Protein AF-A0A2V8X770-F1 (afdb_monomer_lite)

Foldseek 3Di:
DDDDPQRVLVVQLVVLLQVQLVVLLVVLVVVCVVDVPCAHVPVNVVVSVVSSRVRSNVRSVVSNVVSCVVPPRDDD

Sequence (76 aa):
MHMTRIEIWLKGLLAAAISGAAGGVLTGFAAVGIDPQHFNLQSGIGATLRIAAAAALINAVIGVAAYLQKSPLPEE

Secondary structure (DSSP, 8-state):
-PPPHHHHHHHHHHHHHHHHHHHHHHHHHHHHHH-TTTS-SSSSHHHHHHHHHHHHHHHHHHHHHHHHHHSPPPP-

pLDDT: mean 86.75, std 8.32, range [61.16, 95.75]

Structure (mmCIF, N/CA/C/O backbone):
data_AF-A0A2V8X770-F1
#
_entry.id   AF-A0A2V8X770-F1
#
loop_
_atom_site.group_PDB
_atom_site.id
_atom_site.type_symbol
_atom_site.label_atom_id
_atom_site.label_alt_id
_atom_site.label_comp_id
_atom_site.label_asym_id
_atom_site.label_entity_id
_atom_site.label_seq_id
_atom_site.pdbx_PDB_ins_code
_atom_site.Cartn_x
_atom_site.Cartn_y
_atom_site.Cartn_z
_atom_site.occupancy
_atom_site.B_iso_or_equiv
_atom_site.auth_seq_id
_atom_site.auth_comp_id
_atom_site.auth_asym_id
_atom_site.auth_atom_id
_atom_site.pdbx_PDB_model_num
ATOM 1 N N . MET A 1 1 ? -22.565 10.128 12.820 1.00 61.16 1 MET A N 1
ATOM 2 C CA . MET A 1 1 ? -22.454 8.690 12.492 1.00 61.16 1 MET A CA 1
ATOM 3 C C . MET A 1 1 ? -21.586 8.039 13.555 1.00 61.16 1 MET A C 1
ATOM 5 O O . MET A 1 1 ? -20.427 8.416 13.656 1.00 61.16 1 MET A O 1
ATOM 9 N N . HIS A 1 2 ? -22.141 7.149 14.381 1.00 75.00 2 HIS A N 1
ATOM 10 C CA . HIS A 1 2 ? -21.333 6.314 15.275 1.00 75.00 2 HIS A CA 1
ATOM 11 C C . HIS A 1 2 ? -20.711 5.192 14.441 1.00 75.00 2 HIS A C 1
ATOM 13 O O . HIS A 1 2 ? -21.454 4.441 13.819 1.00 75.00 2 HIS A O 1
ATOM 19 N N . MET A 1 3 ? -19.379 5.124 14.388 1.00 79.94 3 MET A N 1
ATOM 20 C CA . MET A 1 3 ? -18.670 3.999 13.773 1.00 79.94 3 MET A CA 1
ATOM 21 C C . MET A 1 3 ? -18.444 2.901 14.802 1.00 79.94 3 MET A C 1
ATOM 23 O O . MET A 1 3 ? -18.146 3.183 15.965 1.00 79.94 3 MET A O 1
ATOM 27 N N . THR A 1 4 ? -18.583 1.655 14.371 1.00 89.25 4 THR A N 1
ATOM 28 C CA . THR A 1 4 ? -18.310 0.484 15.209 1.00 89.25 4 THR A CA 1
ATOM 29 C C . THR A 1 4 ? -16.799 0.275 15.373 1.00 89.25 4 THR A C 1
ATOM 31 O O . THR A 1 4 ? -15.995 0.739 14.559 1.00 89.25 4 THR A O 1
ATOM 34 N N . ARG A 1 5 ? -16.374 -0.439 16.426 1.00 87.50 5 ARG A N 1
ATOM 35 C CA . ARG A 1 5 ? -14.949 -0.770 16.634 1.00 87.50 5 ARG A CA 1
ATOM 36 C C . ARG A 1 5 ? -14.359 -1.529 15.443 1.00 87.50 5 ARG A C 1
ATOM 38 O O . ARG A 1 5 ? -13.240 -1.230 15.030 1.00 87.50 5 ARG A O 1
ATOM 45 N N . ILE A 1 6 ? -15.134 -2.442 14.856 1.00 90.69 6 ILE A N 1
ATOM 46 C CA . ILE A 1 6 ? -14.717 -3.215 13.682 1.00 90.69 6 ILE A CA 1
ATOM 47 C C . ILE A 1 6 ? -14.524 -2.321 12.447 1.00 90.69 6 ILE A C 1
ATOM 49 O O . ILE A 1 6 ? -13.559 -2.499 11.709 1.00 90.69 6 ILE A O 1
ATOM 53 N N . GLU A 1 7 ? -15.371 -1.307 12.244 1.00 91.12 7 GLU A N 1
ATOM 54 C CA . GLU A 1 7 ? -15.219 -0.353 11.137 1.00 91.12 7 GLU A CA 1
ATOM 55 C C . GLU A 1 7 ? -13.953 0.493 11.279 1.00 91.12 7 GLU A C 1
ATOM 57 O O . GLU A 1 7 ? -13.242 0.711 10.297 1.00 91.12 7 GLU A O 1
ATOM 62 N N . ILE A 1 8 ? -13.658 0.967 12.493 1.00 92.06 8 ILE A N 1
ATOM 63 C CA . ILE A 1 8 ? -12.435 1.730 12.773 1.00 92.06 8 ILE A CA 1
ATOM 64 C C . ILE A 1 8 ? -11.209 0.852 12.515 1.00 92.06 8 ILE A C 1
ATOM 66 O O . ILE A 1 8 ? -10.251 1.300 11.883 1.00 92.06 8 ILE A O 1
ATOM 70 N N . TRP A 1 9 ? -11.266 -0.408 12.945 1.00 93.69 9 TRP A N 1
ATOM 71 C CA . TRP A 1 9 ? -10.192 -1.368 12.735 1.00 93.69 9 TRP A CA 1
ATOM 72 C C . TRP A 1 9 ? -9.963 -1.680 11.251 1.00 93.69 9 TRP A C 1
ATOM 74 O O . TRP A 1 9 ? -8.840 -1.576 10.763 1.00 93.69 9 TRP A O 1
ATOM 84 N N . LEU A 1 10 ? -11.027 -1.962 10.493 1.00 93.69 10 LEU A N 1
ATOM 85 C CA . LEU A 1 10 ? -10.943 -2.220 9.051 1.00 93.69 10 LEU A CA 1
ATOM 86 C C . LEU A 1 10 ? -10.386 -1.016 8.287 1.00 93.69 10 LEU A C 1
ATOM 88 O O . LEU A 1 10 ? -9.555 -1.177 7.393 1.00 93.69 10 LEU A O 1
ATOM 92 N N . LYS A 1 11 ? -10.799 0.201 8.654 1.00 94.44 11 LYS A N 1
ATOM 93 C CA . LYS A 1 11 ? -10.240 1.429 8.076 1.00 94.44 11 LYS A CA 1
ATOM 94 C C . LYS A 1 11 ? -8.768 1.605 8.418 1.00 94.44 11 LYS A C 1
ATOM 96 O O . LYS A 1 11 ? -8.007 2.025 7.552 1.00 94.44 11 LYS A O 1
ATOM 101 N N . GLY A 1 12 ? -8.365 1.274 9.643 1.00 94.12 12 GLY A N 1
ATOM 102 C CA . GLY A 1 12 ? -6.966 1.291 10.063 1.00 94.12 12 GLY A CA 1
ATOM 103 C C . GLY A 1 12 ? -6.112 0.289 9.285 1.00 94.12 12 GLY A C 1
ATOM 104 O O . GLY A 1 12 ? -5.043 0.652 8.801 1.00 94.12 12 GLY A O 1
ATOM 105 N N . LEU A 1 13 ? -6.622 -0.925 9.072 1.00 94.56 13 LEU A N 1
ATOM 106 C CA . LEU A 1 13 ? -5.977 -1.961 8.265 1.00 94.56 13 LEU A CA 1
ATOM 107 C C . LEU A 1 13 ? -5.759 -1.496 6.815 1.00 94.56 13 LEU A C 1
ATOM 109 O O . LEU A 1 13 ? -4.658 -1.611 6.277 1.00 94.56 13 LEU A O 1
ATOM 113 N N . LEU A 1 14 ? -6.794 -0.915 6.201 1.00 95.69 14 LEU A N 1
ATOM 114 C CA . LEU A 1 14 ? -6.728 -0.335 4.856 1.00 95.69 14 LEU A CA 1
ATOM 115 C C . LEU A 1 14 ? -5.750 0.842 4.787 1.00 95.69 14 LEU A C 1
ATOM 117 O O . LEU A 1 14 ? -4.933 0.911 3.870 1.00 95.69 14 LEU A O 1
ATOM 121 N N . ALA A 1 15 ? -5.790 1.744 5.769 1.00 95.44 15 ALA A N 1
ATOM 122 C CA . ALA A 1 15 ? -4.863 2.867 5.850 1.00 95.44 15 ALA A CA 1
ATOM 123 C C . ALA A 1 15 ? -3.409 2.389 5.983 1.00 95.44 15 ALA A C 1
ATOM 125 O O . ALA A 1 15 ? -2.520 2.941 5.337 1.00 95.44 15 ALA A O 1
ATOM 126 N N . ALA A 1 16 ? -3.165 1.336 6.764 1.00 95.00 16 ALA A N 1
ATOM 127 C CA . ALA A 1 16 ? -1.847 0.739 6.919 1.00 95.00 16 ALA A CA 1
ATOM 128 C C . ALA A 1 16 ? -1.352 0.068 5.630 1.00 95.00 16 ALA A C 1
ATOM 130 O O . ALA A 1 16 ? -0.191 0.250 5.261 1.00 95.00 16 ALA A O 1
ATOM 131 N N . ALA A 1 17 ? -2.229 -0.637 4.908 1.00 95.31 17 ALA A N 1
ATOM 132 C CA . ALA A 1 17 ? -1.909 -1.206 3.600 1.00 95.31 17 ALA A CA 1
ATOM 133 C C . ALA A 1 17 ? -1.525 -0.119 2.583 1.00 95.31 17 ALA A C 1
ATOM 135 O O . ALA A 1 17 ? -0.513 -0.249 1.899 1.00 95.31 17 ALA A O 1
ATOM 136 N N . ILE A 1 18 ? -2.295 0.973 2.514 1.00 95.75 18 ILE A N 1
ATOM 137 C CA . ILE A 1 18 ? -2.032 2.105 1.609 1.00 95.75 18 ILE A CA 1
ATOM 138 C C . ILE A 1 18 ? -0.729 2.816 1.989 1.00 95.75 18 ILE A C 1
ATOM 140 O O . ILE A 1 18 ? 0.088 3.113 1.119 1.00 95.75 18 ILE A O 1
ATOM 144 N N . SER A 1 19 ? -0.519 3.062 3.283 1.00 94.25 19 SER A N 1
ATOM 145 C CA . SER A 1 19 ? 0.697 3.696 3.800 1.00 94.25 19 SER A CA 1
ATOM 146 C C . SER A 1 19 ? 1.941 2.865 3.473 1.00 94.25 19 SER A C 1
ATOM 148 O O . SER A 1 19 ? 2.924 3.389 2.948 1.00 94.25 19 SER A O 1
ATOM 150 N N . GLY A 1 20 ? 1.864 1.547 3.680 1.00 92.69 20 GLY A N 1
ATOM 151 C CA . GLY A 1 20 ? 2.898 0.610 3.255 1.00 92.69 20 GLY A CA 1
ATOM 152 C C . GLY A 1 20 ? 3.125 0.662 1.743 1.00 92.69 20 GLY A C 1
ATOM 153 O O . GLY A 1 20 ? 4.241 0.908 1.290 1.00 92.69 20 GLY A O 1
ATOM 154 N N . ALA A 1 21 ? 2.066 0.521 0.944 1.00 92.94 21 ALA A N 1
ATOM 155 C CA . ALA A 1 21 ? 2.155 0.558 -0.515 1.00 92.94 21 ALA A CA 1
ATOM 156 C C . ALA A 1 21 ? 2.861 1.816 -1.042 1.00 92.94 21 ALA A C 1
ATOM 158 O O . ALA A 1 21 ? 3.727 1.715 -1.912 1.00 92.94 21 ALA A O 1
ATOM 159 N N . ALA A 1 22 ? 2.547 2.987 -0.481 1.00 92.19 22 ALA A N 1
ATOM 160 C CA . ALA A 1 22 ? 3.180 4.251 -0.847 1.00 92.19 22 ALA A CA 1
ATOM 161 C C . ALA A 1 22 ? 4.707 4.223 -0.645 1.00 92.19 22 ALA A C 1
ATOM 163 O O . ALA A 1 22 ? 5.449 4.683 -1.515 1.00 92.19 22 ALA A O 1
ATOM 164 N N . GLY A 1 23 ? 5.185 3.618 0.448 1.00 88.50 23 GLY A N 1
ATOM 165 C CA . GLY A 1 23 ? 6.616 3.412 0.690 1.00 88.50 23 GLY A CA 1
ATOM 166 C C . GLY A 1 23 ? 7.289 2.585 -0.408 1.00 88.50 23 GLY A C 1
ATOM 167 O O . GLY A 1 23 ? 8.363 2.942 -0.888 1.00 88.50 23 GLY A O 1
ATOM 168 N N . GLY A 1 24 ? 6.626 1.530 -0.882 1.00 85.69 24 GLY A N 1
ATOM 169 C CA . GLY A 1 24 ? 7.154 0.696 -1.960 1.00 85.69 24 GLY A CA 1
ATOM 170 C C . GLY A 1 24 ? 7.145 1.362 -3.338 1.00 85.69 24 GLY A C 1
ATOM 171 O O . GLY A 1 24 ? 8.063 1.147 -4.128 1.00 85.69 24 GLY A O 1
ATOM 172 N N . VAL A 1 25 ? 6.174 2.238 -3.613 1.00 88.00 25 VAL A N 1
ATOM 173 C CA . VAL A 1 25 ? 6.187 3.069 -4.829 1.00 88.00 25 VAL A CA 1
ATOM 174 C C . VAL A 1 25 ? 7.422 3.975 -4.842 1.00 88.00 25 VAL A C 1
ATOM 176 O O . VAL A 1 25 ? 8.120 4.033 -5.854 1.00 88.00 25 VAL A O 1
ATOM 179 N N . LEU A 1 26 ? 7.746 4.620 -3.714 1.00 87.44 26 LEU A N 1
ATOM 180 C CA . LEU A 1 26 ? 8.957 5.440 -3.583 1.00 87.44 26 LEU A CA 1
ATOM 181 C C . LEU A 1 26 ? 10.230 4.620 -3.840 1.00 87.44 26 LEU A C 1
ATOM 183 O O . LEU A 1 26 ? 11.129 5.086 -4.539 1.00 87.44 26 LEU A O 1
ATOM 187 N N . THR A 1 27 ? 10.291 3.380 -3.349 1.00 85.88 27 THR A N 1
ATOM 188 C CA . THR A 1 27 ? 11.401 2.457 -3.637 1.00 85.88 27 THR A CA 1
ATOM 189 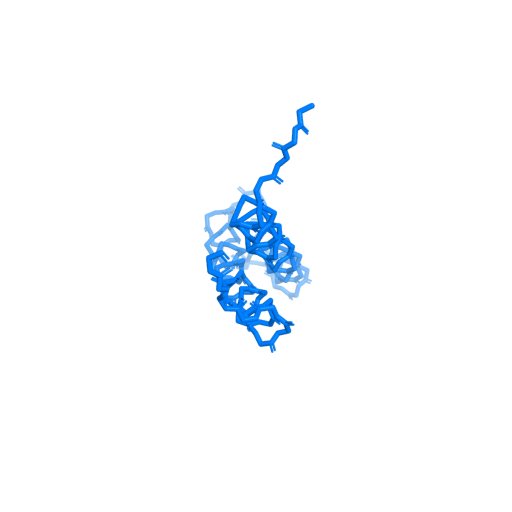C C . THR A 1 27 ? 11.513 2.131 -5.130 1.00 85.88 27 THR A C 1
ATOM 191 O O . THR A 1 27 ? 12.616 2.099 -5.671 1.00 85.88 27 THR A O 1
ATOM 194 N N . GLY A 1 28 ? 10.389 1.940 -5.825 1.00 83.56 28 GLY A N 1
ATOM 195 C CA . GLY A 1 28 ? 10.386 1.722 -7.273 1.00 83.56 28 GLY A CA 1
ATOM 196 C C . GLY A 1 28 ? 10.896 2.923 -8.069 1.00 83.56 28 GLY A C 1
ATOM 197 O O . GLY A 1 28 ? 11.635 2.751 -9.035 1.00 83.56 28 GLY A O 1
ATOM 198 N N . PHE A 1 29 ? 10.580 4.144 -7.632 1.00 85.31 29 PHE A N 1
ATOM 199 C CA . PHE A 1 29 ? 11.156 5.356 -8.222 1.00 85.31 29 PHE A CA 1
ATOM 200 C C . PHE A 1 29 ? 12.644 5.520 -7.900 1.00 85.31 29 PHE A C 1
ATOM 202 O O . PHE A 1 29 ? 13.399 5.980 -8.753 1.00 85.31 29 PHE A O 1
ATOM 209 N N . ALA A 1 30 ? 13.102 5.096 -6.721 1.00 86.06 30 ALA A N 1
ATOM 210 C CA . ALA A 1 30 ? 14.530 5.071 -6.416 1.00 86.06 30 ALA A CA 1
ATOM 211 C C . ALA A 1 30 ? 15.303 4.145 -7.376 1.00 86.06 30 ALA A C 1
ATOM 213 O O . ALA A 1 30 ? 16.398 4.498 -7.805 1.00 86.06 30 ALA A O 1
ATOM 214 N N . ALA A 1 31 ? 14.714 3.014 -7.788 1.00 83.69 31 ALA A N 1
ATOM 215 C CA . ALA A 1 31 ? 15.328 2.108 -8.763 1.00 83.69 31 ALA A CA 1
ATOM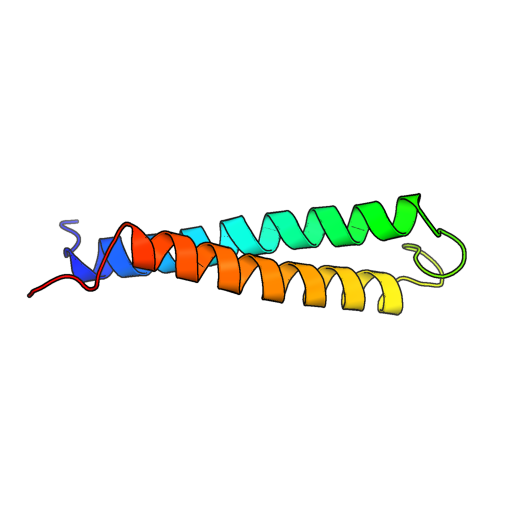 216 C C . ALA A 1 31 ? 15.562 2.767 -10.138 1.00 83.69 31 ALA A C 1
ATOM 218 O O . ALA A 1 31 ? 16.582 2.500 -10.768 1.00 83.69 31 ALA A O 1
ATOM 219 N N . VAL A 1 32 ? 14.682 3.686 -10.561 1.00 84.75 32 VAL A N 1
ATOM 220 C CA . VAL A 1 32 ? 14.872 4.508 -11.777 1.00 84.75 32 VAL A CA 1
ATOM 221 C C . VAL A 1 32 ? 16.092 5.419 -11.658 1.00 84.75 32 VAL A C 1
ATOM 223 O O . VAL A 1 32 ? 16.809 5.631 -12.631 1.00 84.75 32 VAL A O 1
ATOM 226 N N . GLY A 1 33 ? 16.336 5.965 -10.464 1.00 83.06 33 GLY A N 1
ATOM 227 C CA . GLY A 1 33 ? 17.504 6.804 -10.200 1.00 83.06 33 GLY A CA 1
ATOM 228 C C . GLY A 1 33 ? 18.821 6.025 -10.149 1.00 83.06 33 GLY A C 1
ATOM 229 O O . GLY A 1 33 ? 19.865 6.590 -10.460 1.00 83.06 33 GLY A O 1
ATOM 230 N N . ILE A 1 34 ? 18.778 4.744 -9.767 1.00 85.06 34 ILE A N 1
ATOM 231 C CA . ILE A 1 34 ? 19.961 3.879 -9.646 1.00 85.06 34 ILE A CA 1
ATOM 232 C C . ILE A 1 34 ? 20.365 3.293 -11.004 1.00 85.06 34 ILE A C 1
ATOM 234 O O . ILE A 1 34 ? 21.548 3.302 -11.337 1.00 85.06 34 ILE A O 1
ATOM 238 N N . ASP A 1 35 ? 19.403 2.799 -11.788 1.00 82.31 35 ASP A N 1
ATOM 239 C CA . ASP A 1 35 ? 19.648 2.237 -13.121 1.00 82.31 35 ASP A CA 1
ATOM 240 C C . ASP A 1 35 ? 18.609 2.748 -14.139 1.00 82.31 35 ASP A C 1
ATOM 242 O O . ASP A 1 35 ? 17.613 2.073 -14.426 1.00 82.31 35 ASP A O 1
ATOM 246 N N . PRO A 1 36 ? 18.848 3.935 -14.725 1.00 78.00 36 PRO A N 1
ATOM 247 C CA . PRO A 1 36 ? 17.946 4.530 -15.706 1.00 78.00 36 PRO A CA 1
ATOM 248 C C . PRO A 1 36 ? 17.948 3.808 -17.065 1.00 78.00 36 PRO A C 1
ATOM 250 O O . PRO A 1 36 ? 17.056 4.040 -17.888 1.00 78.00 36 PRO A O 1
ATOM 253 N N . GLN A 1 37 ? 18.938 2.947 -17.344 1.00 78.12 37 GLN A N 1
ATOM 254 C CA . GLN A 1 37 ? 19.000 2.211 -18.610 1.00 78.12 37 GLN A CA 1
ATOM 255 C C . GLN A 1 37 ? 17.972 1.076 -18.637 1.00 78.12 37 GLN A C 1
ATOM 257 O O . GLN A 1 37 ? 17.319 0.876 -19.662 1.00 78.12 37 GLN A O 1
ATOM 262 N N . HIS A 1 38 ? 17.774 0.391 -17.507 1.00 73.50 38 HIS A N 1
ATOM 263 C CA . HIS A 1 38 ? 16.779 -0.679 -17.372 1.00 73.50 38 HIS A CA 1
ATOM 264 C C . HIS A 1 38 ? 15.436 -0.202 -16.806 1.00 73.50 38 HIS A C 1
ATOM 266 O O . HIS A 1 38 ? 14.385 -0.717 -17.199 1.00 73.50 38 HIS A O 1
ATOM 272 N N . PHE A 1 39 ? 15.446 0.796 -15.920 1.00 75.62 39 PHE A N 1
ATOM 273 C CA . PHE A 1 39 ? 14.249 1.328 -15.272 1.00 75.62 39 PHE A CA 1
ATOM 274 C C . PHE A 1 39 ? 14.107 2.807 -15.599 1.00 75.62 39 PHE A C 1
ATOM 276 O O . PHE A 1 39 ? 14.791 3.652 -15.043 1.00 75.62 39 PHE A O 1
ATOM 283 N N . ASN A 1 40 ? 13.199 3.155 -16.505 1.00 76.00 40 ASN A N 1
ATOM 284 C CA . ASN A 1 40 ? 12.868 4.554 -16.765 1.00 76.00 40 ASN A CA 1
ATOM 285 C C . ASN A 1 40 ? 11.374 4.731 -17.036 1.00 76.00 40 ASN A C 1
ATOM 287 O O . ASN A 1 40 ? 10.623 3.761 -17.121 1.00 76.00 40 ASN A O 1
ATOM 291 N N . LEU A 1 41 ? 10.931 5.982 -17.132 1.00 71.94 41 LEU A N 1
ATOM 292 C CA . LEU A 1 41 ? 9.524 6.345 -17.323 1.00 71.94 41 LEU A CA 1
ATOM 293 C C . LEU A 1 41 ? 9.137 6.515 -18.800 1.00 71.94 41 LEU A C 1
ATOM 295 O O . LEU A 1 41 ? 8.006 6.887 -19.089 1.00 71.94 41 LEU A O 1
ATOM 299 N N . GLN A 1 42 ? 10.061 6.254 -19.729 1.00 69.56 42 GLN A N 1
ATOM 300 C CA . GLN A 1 42 ? 9.895 6.547 -21.151 1.00 69.56 42 GLN A CA 1
ATOM 301 C C . GLN A 1 42 ? 9.905 5.267 -22.005 1.00 69.56 42 GLN A C 1
ATOM 303 O O . GLN A 1 42 ? 8.876 4.898 -22.560 1.00 69.56 42 GLN A O 1
ATOM 308 N N . SER A 1 43 ? 11.027 4.546 -22.067 1.00 66.25 43 SER A N 1
ATOM 309 C CA . SER A 1 43 ? 11.177 3.248 -22.747 1.00 66.25 43 SER A CA 1
ATOM 310 C C . SER A 1 43 ? 11.039 2.036 -21.810 1.00 66.25 43 SER A C 1
ATOM 312 O O . SER A 1 43 ? 10.655 0.957 -22.252 1.00 66.25 43 SER A O 1
ATOM 314 N N . GLY A 1 44 ? 11.309 2.208 -20.512 1.00 69.50 44 GLY A N 1
ATOM 315 C CA . GLY A 1 44 ? 11.316 1.162 -19.481 1.00 69.50 44 GLY A CA 1
ATOM 316 C C . GLY A 1 44 ? 10.111 1.186 -18.537 1.00 69.50 44 GLY A C 1
ATOM 317 O O . GLY A 1 44 ? 10.147 0.535 -17.492 1.00 69.50 44 GLY A O 1
ATOM 318 N N . ILE A 1 45 ? 9.041 1.923 -18.874 1.00 78.06 45 ILE A N 1
ATOM 319 C CA . ILE A 1 45 ? 7.936 2.212 -17.939 1.00 78.06 45 ILE A CA 1
ATOM 320 C C . ILE A 1 45 ? 7.280 0.939 -17.394 1.00 78.06 45 ILE A C 1
ATOM 322 O O . ILE A 1 45 ? 6.896 0.894 -16.229 1.00 78.06 45 ILE A O 1
ATOM 326 N N . GLY A 1 46 ? 7.220 -0.127 -18.199 1.00 79.31 46 GLY A N 1
ATOM 327 C CA . GLY A 1 46 ? 6.696 -1.424 -17.775 1.00 79.31 46 GLY A CA 1
ATOM 328 C C . GLY A 1 46 ? 7.561 -2.114 -16.716 1.00 79.31 46 GLY A C 1
ATOM 329 O O . GLY A 1 46 ? 7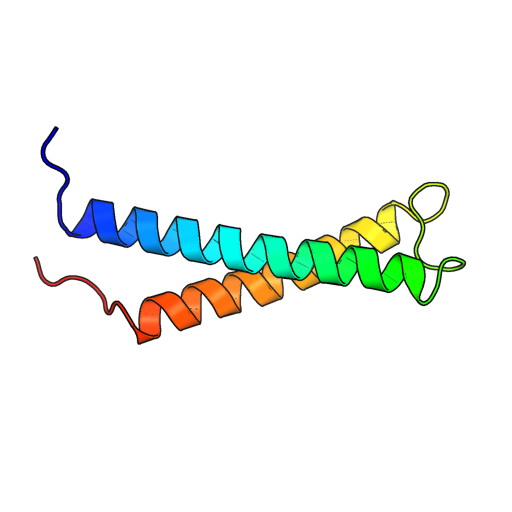.022 -2.688 -15.774 1.00 79.31 46 GLY A O 1
ATOM 330 N N . ALA A 1 47 ? 8.890 -2.046 -16.832 1.00 80.75 47 ALA A N 1
ATOM 331 C CA . ALA A 1 47 ? 9.809 -2.610 -15.841 1.00 80.75 47 ALA A CA 1
ATOM 332 C C . ALA A 1 47 ? 9.788 -1.788 -14.543 1.00 80.75 47 ALA A C 1
ATOM 334 O O . ALA A 1 47 ? 9.680 -2.352 -13.454 1.00 80.75 47 ALA A O 1
ATOM 335 N N . THR A 1 48 ? 9.776 -0.459 -14.672 1.00 83.00 48 THR A N 1
ATOM 336 C CA . THR A 1 48 ? 9.636 0.485 -13.556 1.00 83.00 48 THR A CA 1
ATOM 337 C C . THR A 1 48 ? 8.336 0.266 -12.785 1.00 83.00 48 THR A C 1
ATOM 339 O O . THR A 1 48 ? 8.360 0.106 -11.568 1.00 83.00 48 THR A O 1
ATOM 342 N N . LEU A 1 49 ? 7.196 0.191 -13.483 1.00 85.31 49 LEU A N 1
ATOM 343 C CA . LEU A 1 49 ? 5.893 -0.069 -12.867 1.00 85.31 49 LEU A CA 1
ATOM 344 C C . LEU A 1 49 ? 5.843 -1.440 -12.198 1.00 85.31 49 LEU A C 1
ATOM 346 O O . LEU A 1 49 ? 5.268 -1.555 -11.123 1.00 85.31 49 LEU A O 1
ATOM 350 N N . ARG A 1 50 ? 6.451 -2.473 -12.793 1.00 87.06 50 ARG A N 1
ATOM 351 C CA . ARG A 1 50 ? 6.510 -3.812 -12.188 1.00 87.06 50 ARG A CA 1
ATOM 352 C C . ARG A 1 50 ? 7.296 -3.815 -10.886 1.00 87.06 50 ARG A C 1
ATOM 354 O O . ARG A 1 50 ? 6.813 -4.383 -9.913 1.00 87.06 50 ARG A O 1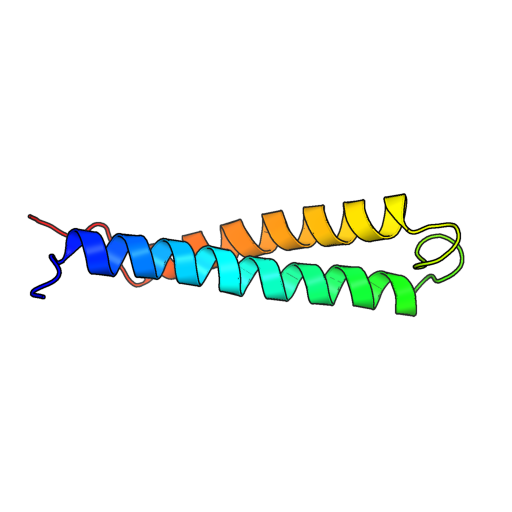
ATOM 361 N N . ILE A 1 51 ? 8.463 -3.172 -10.844 1.00 87.06 51 ILE A N 1
ATOM 362 C CA . ILE A 1 51 ? 9.241 -3.068 -9.603 1.00 87.06 51 ILE A CA 1
ATOM 363 C C . ILE A 1 51 ? 8.520 -2.200 -8.578 1.00 87.06 51 ILE A C 1
ATOM 365 O O . ILE A 1 51 ? 8.408 -2.612 -7.428 1.00 87.06 51 ILE A O 1
ATOM 369 N N . ALA A 1 52 ? 7.981 -1.047 -8.979 1.00 87.94 52 ALA A N 1
ATOM 370 C CA . ALA A 1 52 ? 7.216 -0.188 -8.080 1.00 87.94 52 ALA A CA 1
ATOM 371 C C . ALA A 1 52 ? 5.993 -0.916 -7.508 1.00 87.94 52 ALA A C 1
ATOM 373 O O . ALA A 1 52 ? 5.750 -0.846 -6.308 1.00 87.94 52 ALA A O 1
ATOM 374 N N . ALA A 1 53 ? 5.262 -1.671 -8.332 1.00 90.44 53 ALA A N 1
ATOM 375 C CA . ALA A 1 53 ? 4.125 -2.472 -7.894 1.00 90.44 53 ALA A CA 1
ATOM 376 C C . ALA A 1 53 ? 4.551 -3.626 -6.978 1.00 90.44 53 ALA A C 1
ATOM 378 O O . ALA A 1 53 ? 3.919 -3.845 -5.948 1.00 90.44 53 ALA A O 1
ATOM 379 N N . ALA A 1 54 ? 5.631 -4.341 -7.305 1.00 91.56 54 ALA A N 1
ATOM 380 C CA . ALA A 1 54 ? 6.156 -5.411 -6.458 1.00 91.56 54 ALA A CA 1
ATOM 381 C C . ALA A 1 54 ? 6.608 -4.871 -5.092 1.00 91.56 54 ALA A C 1
ATOM 383 O O . ALA A 1 54 ? 6.223 -5.404 -4.053 1.00 91.56 54 ALA A O 1
ATOM 384 N N . ALA A 1 55 ? 7.359 -3.770 -5.082 1.00 91.75 55 ALA A N 1
ATOM 385 C CA . ALA A 1 55 ? 7.799 -3.107 -3.863 1.00 91.75 55 ALA A CA 1
ATOM 386 C C . ALA A 1 55 ? 6.614 -2.556 -3.056 1.00 91.75 55 ALA A C 1
ATOM 388 O O . ALA A 1 55 ? 6.608 -2.673 -1.828 1.00 91.75 55 ALA A O 1
ATOM 38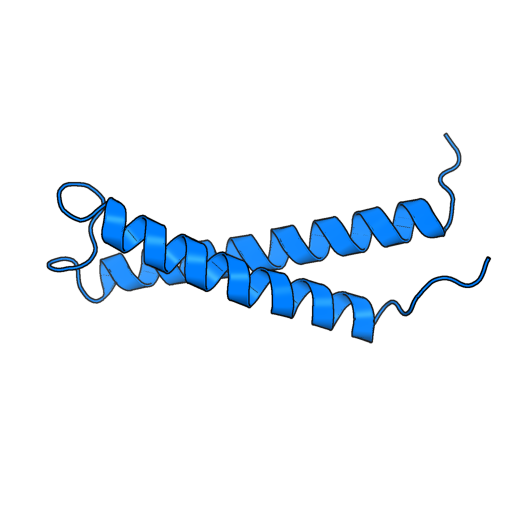9 N N . ALA A 1 56 ? 5.600 -1.991 -3.720 1.00 93.75 56 ALA A N 1
ATOM 390 C CA . ALA A 1 56 ? 4.368 -1.527 -3.089 1.00 93.75 56 A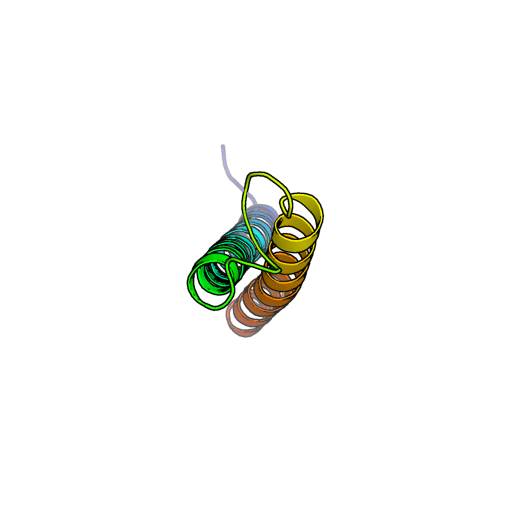LA A CA 1
ATOM 391 C C . ALA A 1 56 ? 3.600 -2.679 -2.437 1.00 93.75 56 ALA A C 1
ATOM 393 O O . ALA A 1 56 ? 3.204 -2.558 -1.285 1.00 93.75 56 ALA A O 1
ATOM 394 N N . LEU A 1 57 ? 3.446 -3.818 -3.115 1.00 94.56 57 LEU A N 1
ATOM 395 C CA . LEU A 1 57 ? 2.796 -5.001 -2.545 1.00 94.56 57 LEU A CA 1
ATOM 396 C C . LEU A 1 57 ? 3.535 -5.510 -1.306 1.00 94.56 57 LEU A C 1
ATOM 398 O O . LEU A 1 57 ? 2.912 -5.746 -0.273 1.00 94.56 57 LEU A O 1
ATOM 402 N N . ILE A 1 58 ? 4.863 -5.621 -1.383 1.00 94.62 58 ILE A N 1
ATOM 403 C CA . ILE A 1 58 ? 5.692 -6.057 -0.254 1.00 94.62 58 ILE A CA 1
ATOM 404 C C . ILE A 1 58 ? 5.522 -5.104 0.935 1.00 94.62 58 ILE A C 1
ATOM 406 O O . ILE A 1 58 ? 5.240 -5.545 2.049 1.00 94.62 58 ILE A O 1
ATOM 410 N N . ASN A 1 59 ? 5.627 -3.792 0.709 1.00 94.88 59 ASN A N 1
ATOM 411 C CA . ASN A 1 59 ? 5.477 -2.827 1.794 1.00 94.88 59 ASN A CA 1
ATOM 412 C C . ASN A 1 59 ? 4.034 -2.728 2.307 1.00 94.88 59 ASN A C 1
ATOM 414 O O . ASN A 1 59 ? 3.841 -2.484 3.494 1.00 94.88 59 ASN A O 1
ATOM 418 N N . ALA A 1 60 ? 3.019 -2.954 1.471 1.00 94.19 60 ALA A N 1
ATOM 419 C CA . ALA A 1 60 ? 1.626 -3.026 1.907 1.00 94.19 60 ALA A CA 1
ATOM 420 C C . ALA A 1 60 ? 1.419 -4.173 2.900 1.00 94.19 60 ALA A C 1
ATOM 422 O O . ALA A 1 60 ? 0.813 -3.973 3.951 1.00 94.19 60 ALA A O 1
ATOM 423 N N . VAL A 1 61 ? 1.978 -5.352 2.604 1.00 95.38 61 VAL A N 1
ATOM 424 C CA . VAL A 1 61 ? 1.947 -6.510 3.510 1.00 95.38 61 VAL A CA 1
ATOM 425 C C . VAL A 1 61 ? 2.664 -6.191 4.821 1.00 95.38 61 VAL A C 1
ATOM 427 O O . VAL A 1 61 ? 2.132 -6.486 5.888 1.00 95.38 61 VAL A O 1
ATOM 430 N N . ILE A 1 62 ? 3.827 -5.534 4.765 1.00 94.44 62 ILE A N 1
ATOM 431 C CA . ILE A 1 62 ? 4.547 -5.093 5.970 1.00 94.44 62 ILE A CA 1
ATOM 432 C C . ILE A 1 62 ? 3.706 -4.098 6.782 1.00 94.44 62 ILE A C 1
ATOM 434 O O . ILE A 1 62 ? 3.600 -4.240 7.998 1.00 94.44 62 ILE A O 1
ATOM 438 N N . GLY A 1 63 ? 3.076 -3.119 6.128 1.00 94.44 63 GLY A N 1
ATOM 439 C CA . GLY A 1 63 ? 2.206 -2.134 6.774 1.00 94.44 63 GLY A CA 1
ATOM 440 C C . GLY A 1 63 ? 1.013 -2.786 7.470 1.00 94.44 63 GLY A C 1
ATOM 441 O O . GLY A 1 63 ? 0.738 -2.493 8.633 1.00 94.44 63 GLY A O 1
ATOM 442 N N . VAL A 1 64 ? 0.356 -3.733 6.797 1.00 94.81 64 VAL A N 1
ATOM 443 C CA . VAL A 1 64 ? -0.722 -4.547 7.372 1.00 94.81 64 VAL A CA 1
ATOM 444 C C . VAL A 1 64 ? -0.226 -5.350 8.570 1.00 94.81 64 VAL A C 1
ATOM 446 O O . VAL A 1 64 ? -0.844 -5.299 9.629 1.00 94.81 64 VAL A O 1
ATOM 449 N N . ALA A 1 65 ? 0.902 -6.049 8.444 1.00 93.81 65 ALA A N 1
ATOM 450 C CA . ALA A 1 65 ? 1.466 -6.836 9.536 1.00 93.81 65 ALA A CA 1
ATOM 451 C C . ALA A 1 65 ? 1.801 -5.959 10.755 1.00 93.81 65 ALA A C 1
ATOM 453 O O . ALA A 1 65 ? 1.470 -6.314 11.885 1.00 93.81 65 ALA A O 1
ATOM 454 N N . ALA A 1 66 ? 2.385 -4.780 10.527 1.00 94.31 66 ALA A N 1
ATOM 455 C CA . ALA A 1 66 ? 2.691 -3.817 11.580 1.00 94.31 66 ALA A CA 1
ATOM 456 C C . ALA A 1 66 ? 1.424 -3.265 12.254 1.00 94.31 66 ALA A C 1
ATOM 458 O O . ALA A 1 66 ? 1.419 -3.040 13.466 1.00 94.31 66 ALA A O 1
ATOM 459 N N . TYR A 1 67 ? 0.345 -3.060 11.491 1.00 94.62 67 TYR A N 1
ATOM 460 C CA . TYR A 1 67 ? -0.953 -2.680 12.043 1.00 94.62 67 TYR A CA 1
ATOM 461 C C . TYR A 1 67 ? -1.539 -3.794 12.908 1.00 94.62 67 TYR A C 1
ATOM 463 O O . TYR A 1 67 ? -1.869 -3.541 14.060 1.00 94.62 67 TYR A O 1
ATOM 471 N N . LEU A 1 68 ? -1.582 -5.031 12.406 1.00 93.50 68 LEU A N 1
ATOM 472 C CA . LEU A 1 68 ? -2.095 -6.187 13.149 1.00 93.50 68 LEU A CA 1
ATOM 473 C C . LEU A 1 68 ? -1.304 -6.450 14.439 1.00 93.50 68 LEU A C 1
ATOM 475 O O . LEU A 1 68 ? -1.889 -6.834 15.448 1.00 93.50 68 LEU A O 1
ATOM 479 N N . GLN A 1 69 ? 0.009 -6.195 14.434 1.00 93.00 69 GLN A N 1
ATOM 480 C CA . GLN A 1 69 ? 0.856 -6.329 15.622 1.00 93.00 69 GLN A CA 1
ATOM 481 C C . GLN A 1 69 ? 0.487 -5.329 16.732 1.00 93.00 69 GLN A C 1
ATOM 483 O O . GLN A 1 69 ? 0.622 -5.647 17.910 1.00 93.00 69 GLN A O 1
ATOM 488 N N . LYS A 1 70 ? 0.041 -4.117 16.374 1.00 90.38 70 LYS A N 1
ATOM 489 C CA . LYS A 1 70 ? -0.328 -3.053 17.331 1.00 90.38 70 LYS A CA 1
ATOM 490 C C . LYS A 1 70 ? -1.823 -3.009 17.640 1.00 90.38 70 LYS A C 1
ATOM 492 O O . LYS A 1 70 ? -2.227 -2.497 18.679 1.00 90.38 70 LYS A O 1
ATOM 497 N N . SER A 1 71 ? -2.639 -3.483 16.712 1.00 89.06 71 SER A N 1
ATOM 498 C CA . SER A 1 71 ? -4.095 -3.457 16.747 1.00 89.06 71 SER A CA 1
ATOM 499 C C . SER A 1 71 ? -4.599 -4.867 16.437 1.00 89.06 71 SER A C 1
ATOM 501 O O . SER A 1 71 ? -4.956 -5.148 15.287 1.00 89.06 71 SER A O 1
ATOM 503 N N . PRO A 1 72 ? -4.595 -5.768 17.441 1.00 84.31 72 PRO A N 1
ATOM 504 C CA . PRO A 1 72 ? -5.148 -7.108 17.288 1.00 84.31 72 PRO A CA 1
ATOM 505 C C . PRO A 1 72 ? -6.633 -7.042 16.912 1.00 84.31 72 PRO A C 1
ATOM 507 O O . PRO A 1 72 ? -7.261 -5.982 16.991 1.00 84.31 72 PRO A O 1
ATOM 510 N N . LEU A 1 73 ? -7.178 -8.174 16.458 1.00 86.44 73 LEU A N 1
ATOM 511 C CA . LEU A 1 73 ? -8.575 -8.263 16.040 1.00 86.44 73 LEU A CA 1
ATOM 512 C C . LEU A 1 73 ? -9.489 -7.732 17.164 1.00 86.44 73 LEU A C 1
ATOM 514 O O . LEU A 1 73 ? -9.312 -8.154 18.309 1.00 86.44 73 LEU A O 1
ATOM 518 N N . PRO A 1 74 ? -10.430 -6.814 16.881 1.00 83.06 74 PRO A N 1
ATOM 519 C CA . PRO A 1 74 ? -11.328 -6.302 17.904 1.00 83.06 74 PRO A CA 1
ATOM 520 C C . PRO A 1 74 ? -12.219 -7.431 18.415 1.00 83.06 74 PRO A C 1
ATOM 522 O O . PRO A 1 74 ? -12.813 -8.153 17.614 1.00 83.06 74 PRO A O 1
ATOM 525 N N . GLU A 1 75 ? -12.329 -7.555 19.732 1.00 79.25 75 GLU A N 1
ATOM 526 C CA . GLU A 1 75 ? -13.418 -8.304 20.356 1.00 79.25 75 GLU A CA 1
ATOM 527 C C . GLU A 1 75 ? -14.735 -7.531 20.146 1.00 79.25 75 GLU A C 1
ATOM 529 O O . GLU A 1 75 ? -14.708 -6.298 20.007 1.00 79.25 75 GLU A O 1
ATOM 534 N N . GLU A 1 76 ? -15.854 -8.259 20.048 1.00 63.84 76 GLU A N 1
ATOM 535 C CA . GLU A 1 76 ? -17.186 -7.728 19.693 1.00 63.84 76 GLU A CA 1
ATOM 536 C C . GLU A 1 76 ? -17.578 -6.438 20.461 1.00 63.84 76 GLU A C 1
ATOM 538 O O . GLU A 1 76 ? -17.391 -6.328 21.696 1.00 63.84 76 GLU A O 1
#

Radius of gyration: 16.41 Å; chains: 1; bounding box: 42×17×43 Å